Protein AF-A0A7Z8KSQ2-F1 (afdb_monomer_lite)

Organism: NCBI:txid38026

Structure (mmCIF, N/CA/C/O backbone):
data_AF-A0A7Z8KSQ2-F1
#
_entry.id   AF-A0A7Z8KSQ2-F1
#
loop_
_atom_site.group_PDB
_atom_site.id
_atom_site.type_symbol
_atom_site.label_atom_id
_atom_site.label_alt_id
_atom_site.label_comp_id
_atom_site.label_asym_id
_atom_site.label_entity_id
_atom_site.label_seq_id
_atom_site.pdbx_PDB_ins_code
_atom_site.Cartn_x
_atom_site.Cartn_y
_atom_site.Cartn_z
_atom_site.occupancy
_atom_site.B_iso_or_equiv
_atom_site.auth_seq_id
_atom_site.auth_comp_id
_atom_site.auth_asym_id
_atom_site.auth_atom_id
_atom_site.pdbx_PDB_model_num
ATOM 1 N N . MET A 1 1 ? -0.236 -1.935 -16.808 1.00 45.19 1 MET A N 1
ATOM 2 C CA . MET A 1 1 ? -1.478 -1.111 -16.866 1.00 45.19 1 MET A CA 1
ATOM 3 C C . MET A 1 1 ? -2.445 -1.678 -17.911 1.00 45.19 1 MET A C 1
ATOM 5 O O . MET A 1 1 ? -1.950 -2.011 -18.981 1.00 45.19 1 MET A O 1
ATOM 9 N N . PRO A 1 2 ? -3.768 -1.787 -17.660 1.00 52.25 2 PRO A N 1
ATOM 10 C CA . PRO A 1 2 ? -4.540 -1.137 -16.599 1.00 52.25 2 PRO A CA 1
ATOM 11 C C . PRO A 1 2 ? -4.887 -2.132 -15.475 1.00 52.25 2 PRO A C 1
ATOM 13 O O . PRO A 1 2 ? -5.865 -2.862 -15.576 1.00 52.25 2 PRO A O 1
ATOM 16 N N . PHE A 1 3 ? -4.084 -2.178 -14.404 1.00 60.31 3 PHE A N 1
ATOM 17 C CA . PHE A 1 3 ? -4.263 -3.150 -13.310 1.00 60.31 3 PHE A CA 1
ATOM 18 C C . PHE A 1 3 ? -4.411 -2.517 -11.923 1.00 60.31 3 PHE A C 1
ATOM 20 O O . PHE A 1 3 ? -4.797 -3.193 -10.977 1.00 60.31 3 PHE A O 1
ATOM 27 N N . THR A 1 4 ? -4.212 -1.210 -11.772 1.00 67.44 4 THR A N 1
ATOM 28 C CA . THR A 1 4 ? -4.296 -0.543 -10.466 1.00 67.44 4 THR A CA 1
ATOM 29 C C . THR A 1 4 ? -5.681 -0.656 -9.806 1.00 67.44 4 THR A C 1
ATOM 31 O O . THR A 1 4 ? -5.742 -0.960 -8.618 1.00 67.44 4 THR A O 1
ATOM 34 N N . PRO A 1 5 ? -6.813 -0.547 -10.538 1.00 73.75 5 PRO A N 1
ATOM 35 C CA . PRO A 1 5 ? -8.123 -0.884 -9.979 1.00 73.75 5 PRO A CA 1
ATOM 36 C C . PRO A 1 5 ? -8.290 -2.378 -9.673 1.00 73.75 5 PRO A C 1
ATOM 38 O O . PRO A 1 5 ? -9.015 -2.724 -8.748 1.00 73.75 5 PRO A O 1
ATOM 41 N N . PHE A 1 6 ? -7.624 -3.277 -10.408 1.00 80.75 6 PHE A N 1
ATOM 42 C CA . PHE A 1 6 ? -7.709 -4.721 -10.154 1.00 80.75 6 PHE A CA 1
ATOM 43 C C . PHE A 1 6 ? -7.047 -5.121 -8.835 1.00 80.75 6 PHE A C 1
ATOM 45 O O . PHE A 1 6 ? -7.489 -6.084 -8.218 1.00 80.75 6 PHE A O 1
ATOM 52 N N . HIS A 1 7 ? -6.079 -4.340 -8.350 1.00 87.19 7 HIS A N 1
ATOM 53 C CA . HIS A 1 7 ? -5.494 -4.519 -7.022 1.00 87.19 7 HIS A CA 1
ATOM 54 C C . HIS A 1 7 ? -6.490 -4.264 -5.883 1.00 87.19 7 HIS A C 1
ATOM 56 O O . HIS A 1 7 ? -6.332 -4.838 -4.805 1.00 87.19 7 HIS A O 1
ATOM 62 N N . LEU A 1 8 ? -7.561 -3.494 -6.122 1.00 90.50 8 LEU A N 1
ATOM 63 C CA . LEU A 1 8 ? -8.615 -3.288 -5.126 1.00 90.50 8 LEU A CA 1
ATOM 64 C C . LEU A 1 8 ? -9.337 -4.589 -4.767 1.00 90.50 8 LEU A C 1
ATOM 66 O O . LEU A 1 8 ? -9.758 -4.728 -3.626 1.00 90.50 8 LEU A O 1
ATOM 70 N N . GLY A 1 9 ? -9.461 -5.542 -5.697 1.00 91.62 9 GLY A N 1
ATOM 71 C CA . GLY A 1 9 ? -10.084 -6.842 -5.431 1.00 91.62 9 GLY A CA 1
ATOM 72 C C . GLY A 1 9 ? -9.321 -7.638 -4.363 1.00 91.62 9 GLY A C 1
ATOM 73 O O . GLY A 1 9 ? -9.867 -7.873 -3.284 1.00 91.62 9 GLY A O 1
ATOM 74 N N . PRO A 1 10 ? -8.047 -8.006 -4.607 1.00 92.31 10 PRO A N 1
ATOM 75 C CA . PRO A 1 10 ? -7.191 -8.641 -3.609 1.00 92.31 10 PRO A CA 1
ATOM 76 C C . PRO A 1 10 ? -7.034 -7.813 -2.330 1.00 92.31 10 PRO A C 1
ATOM 78 O O . PRO A 1 10 ? -7.082 -8.376 -1.241 1.00 92.31 10 PRO A O 1
ATOM 81 N N . ALA A 1 11 ? -6.904 -6.486 -2.426 1.00 93.44 11 ALA A N 1
ATOM 82 C CA . ALA A 1 11 ? -6.789 -5.622 -1.252 1.00 93.44 11 ALA A CA 1
ATOM 83 C C . ALA A 1 11 ? -8.053 -5.644 -0.382 1.00 93.44 11 ALA A C 1
ATOM 85 O O . ALA A 1 11 ? -7.955 -5.710 0.841 1.00 93.44 11 ALA A O 1
ATOM 86 N N . PHE A 1 12 ? -9.238 -5.632 -0.995 1.00 93.81 12 PHE A N 1
ATOM 87 C CA . PHE A 1 12 ? -10.502 -5.756 -0.277 1.00 93.81 12 PHE A CA 1
ATOM 88 C C . PHE A 1 12 ? -10.645 -7.145 0.353 1.00 93.81 12 PHE A C 1
ATOM 90 O O . PHE A 1 12 ? -10.974 -7.238 1.531 1.00 93.81 12 PHE A O 1
ATOM 97 N N . LEU A 1 13 ? -10.311 -8.212 -0.386 1.00 94.56 13 LEU A N 1
ATOM 98 C CA . LEU A 1 13 ? -10.304 -9.582 0.137 1.00 94.56 13 LEU A CA 1
ATOM 99 C C . LEU A 1 13 ? -9.393 -9.715 1.365 1.00 94.56 13 LEU A C 1
ATOM 101 O O . LEU A 1 13 ? -9.797 -10.293 2.367 1.00 94.56 13 LEU A O 1
ATOM 105 N N . LEU A 1 14 ? -8.177 -9.169 1.304 1.00 93.12 14 LEU A N 1
ATOM 106 C CA . LEU A 1 14 ? -7.243 -9.171 2.429 1.00 93.12 14 LEU A CA 1
ATOM 107 C C . LEU A 1 14 ? -7.756 -8.305 3.590 1.00 93.12 14 LEU A C 1
ATOM 109 O O . LEU A 1 14 ? -7.628 -8.699 4.747 1.00 93.12 14 LEU A O 1
ATOM 113 N N . GLY A 1 15 ? -8.353 -7.147 3.300 1.00 91.94 15 GLY A N 1
ATOM 114 C CA . GLY A 1 15 ? -8.958 -6.276 4.308 1.00 91.94 15 GLY A CA 1
ATOM 115 C C . GLY A 1 15 ? -10.066 -6.976 5.094 1.00 91.94 15 GLY A C 1
ATOM 116 O O . GLY A 1 15 ? -10.090 -6.882 6.321 1.00 91.94 15 GLY A O 1
ATOM 117 N N . GLU A 1 16 ? -10.917 -7.722 4.392 1.00 91.94 16 GLU A N 1
ATOM 118 C CA . GLU A 1 16 ? -11.998 -8.513 4.982 1.00 91.94 16 GLU A CA 1
ATOM 119 C C . GLU A 1 16 ? -11.465 -9.750 5.719 1.00 91.94 16 GLU A C 1
ATOM 121 O O . GLU A 1 16 ? -11.862 -10.027 6.844 1.00 91.94 16 GLU A O 1
ATOM 126 N N . LEU A 1 17 ? -10.490 -10.466 5.147 1.00 93.19 17 LEU A N 1
ATOM 127 C CA . LEU A 1 17 ? -9.886 -11.647 5.778 1.00 93.19 17 LEU A CA 1
ATOM 128 C C . LEU A 1 17 ? -9.234 -11.321 7.133 1.00 93.19 17 LEU A C 1
ATOM 130 O O . LEU A 1 17 ? -9.242 -12.139 8.054 1.00 93.19 17 LEU A O 1
ATOM 134 N N . PHE A 1 18 ? -8.653 -10.127 7.257 1.00 90.94 18 PHE A N 1
ATOM 135 C CA . PHE A 1 18 ? -7.996 -9.651 8.474 1.00 90.94 18 PHE A CA 1
ATOM 136 C C . PHE A 1 18 ? -8.863 -8.678 9.287 1.00 90.94 18 PHE A C 1
ATOM 138 O O . PHE A 1 18 ? -8.310 -7.891 10.064 1.00 90.94 18 PHE A O 1
ATOM 145 N N . GLU A 1 19 ? -10.189 -8.730 9.119 1.00 81.25 19 GLU A N 1
ATOM 146 C CA . GLU A 1 19 ? -11.197 -7.856 9.732 1.00 81.25 19 GLU A CA 1
ATOM 147 C C . GLU A 1 19 ? -10.792 -7.327 11.124 1.00 81.25 19 GLU A C 1
ATOM 149 O O . GLU A 1 19 ? -10.363 -8.077 12.009 1.00 81.25 19 GLU A O 1
ATOM 154 N N . LYS A 1 20 ? -10.911 -6.009 11.336 1.00 80.06 20 LYS A N 1
ATOM 155 C CA . LYS A 1 20 ? -10.582 -5.284 12.587 1.00 80.06 20 LYS A CA 1
ATOM 156 C C . LYS A 1 20 ? -9.104 -5.309 13.019 1.00 80.06 20 LYS A C 1
ATOM 158 O O . LYS A 1 20 ? -8.714 -4.442 13.804 1.00 80.06 20 LY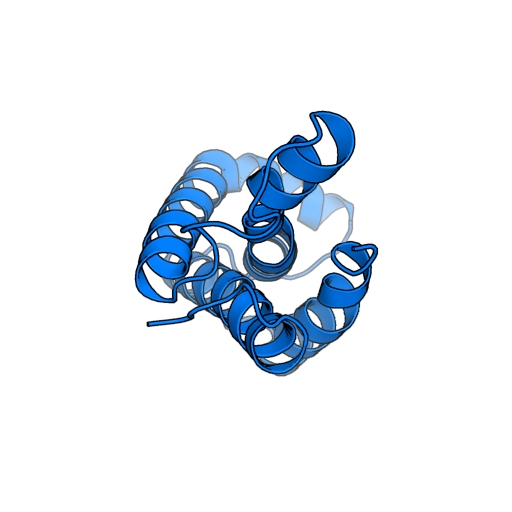S A O 1
ATOM 163 N N . LYS A 1 21 ? -8.260 -6.208 12.495 1.00 91.56 21 LYS A N 1
ATOM 164 C CA . LYS A 1 21 ? -6.800 -6.219 12.738 1.00 91.56 21 LYS A CA 1
ATOM 165 C C . LYS A 1 21 ? -6.055 -5.257 11.820 1.00 91.56 21 LYS A C 1
ATOM 167 O O . LYS A 1 21 ? -5.034 -4.703 12.224 1.00 91.56 21 LYS A O 1
ATOM 172 N N . VAL A 1 22 ? -6.576 -5.032 10.617 1.00 95.56 22 VAL A N 1
ATOM 173 C CA . VAL A 1 22 ? -6.027 -4.092 9.631 1.00 95.56 22 VAL A CA 1
ATOM 174 C C . VAL A 1 22 ? -7.016 -2.969 9.342 1.00 95.56 22 VAL A C 1
ATOM 176 O O . VAL A 1 22 ? -8.228 -3.128 9.483 1.00 95.56 22 VAL A O 1
ATOM 179 N N . ASN A 1 23 ? -6.495 -1.808 8.959 1.00 96.44 23 ASN A N 1
ATOM 180 C CA . ASN A 1 23 ? -7.320 -0.704 8.491 1.00 96.44 23 ASN A CA 1
ATOM 181 C C . ASN A 1 23 ? -7.621 -0.869 6.990 1.00 96.44 23 ASN A C 1
ATOM 183 O O . ASN A 1 23 ? -6.696 -0.972 6.180 1.00 96.44 23 AS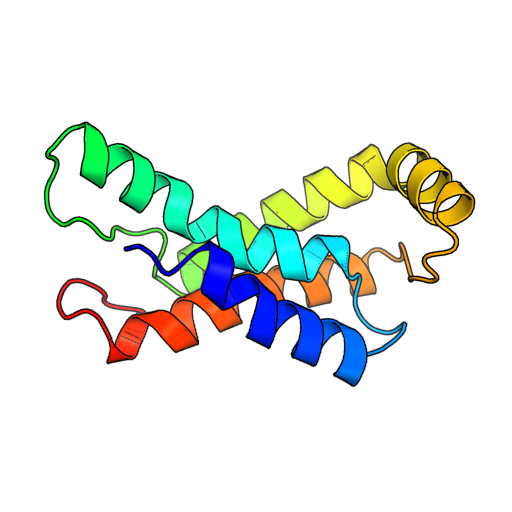N A O 1
ATOM 187 N N . LEU A 1 24 ? -8.907 -0.870 6.622 1.00 95.12 24 LEU A N 1
ATOM 188 C CA . LEU A 1 24 ? -9.344 -1.082 5.239 1.00 95.1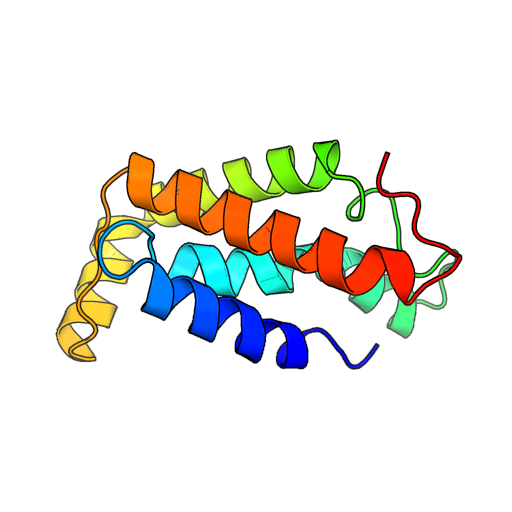2 24 LEU A CA 1
ATOM 189 C C . LEU A 1 24 ? -8.859 0.040 4.307 1.00 95.12 24 LEU A C 1
ATOM 191 O O . LEU A 1 24 ? -8.423 -0.217 3.191 1.00 95.12 24 LEU A O 1
ATOM 195 N N . PHE A 1 25 ? -8.879 1.298 4.748 1.00 94.81 25 PHE A N 1
ATOM 196 C CA . PHE A 1 25 ? -8.371 2.386 3.907 1.00 94.81 25 PHE A CA 1
ATOM 197 C C . PHE A 1 25 ? -6.866 2.289 3.682 1.00 94.81 25 PHE A C 1
ATOM 199 O O . PHE A 1 25 ? -6.408 2.539 2.569 1.00 94.81 25 PHE A O 1
ATOM 206 N N . SER A 1 26 ? -6.105 1.870 4.693 1.00 96.81 26 SER A N 1
ATOM 207 C CA . SER A 1 26 ? -4.669 1.641 4.548 1.00 96.81 26 SER A CA 1
ATOM 208 C C . SER A 1 26 ? -4.344 0.600 3.481 1.00 96.81 26 SER A C 1
ATOM 210 O O . SER A 1 26 ? -3.481 0.859 2.642 1.00 96.81 26 SER A O 1
ATOM 212 N N . ILE A 1 27 ? -5.039 -0.544 3.473 1.00 97.00 27 ILE A N 1
ATOM 213 C CA . ILE A 1 27 ? -4.769 -1.602 2.490 1.00 97.00 27 ILE A CA 1
ATOM 214 C C . ILE A 1 27 ? -5.166 -1.178 1.073 1.00 97.00 27 ILE A C 1
ATOM 216 O O . ILE A 1 27 ? -4.380 -1.354 0.145 1.00 97.00 27 ILE A O 1
ATOM 220 N N . LEU A 1 28 ? -6.325 -0.528 0.911 1.00 95.62 28 LEU A N 1
ATOM 221 C CA . LEU A 1 28 ? -6.795 -0.064 -0.396 1.00 95.62 28 LEU A CA 1
ATOM 222 C C . LEU A 1 28 ? -5.875 1.021 -0.972 1.00 95.62 28 LEU A C 1
ATOM 224 O O . LEU A 1 28 ? -5.451 0.917 -2.121 1.00 95.62 28 LEU A O 1
ATOM 228 N N . ILE A 1 29 ? -5.502 2.029 -0.175 1.00 95.69 29 ILE A N 1
ATOM 229 C CA . ILE A 1 29 ? -4.594 3.099 -0.620 1.00 95.69 29 ILE A CA 1
ATOM 230 C C . ILE A 1 29 ? -3.201 2.530 -0.916 1.00 95.69 29 ILE A C 1
ATOM 232 O O . ILE A 1 29 ? -2.622 2.839 -1.959 1.00 95.69 29 ILE A O 1
ATOM 236 N N . GLY A 1 30 ? -2.679 1.670 -0.034 1.00 96.00 30 GLY A N 1
ATOM 237 C CA . GLY A 1 30 ? -1.392 1.003 -0.228 1.00 96.00 30 GLY A CA 1
ATOM 238 C C . GLY A 1 30 ? -1.340 0.185 -1.521 1.00 96.00 30 GLY A C 1
ATOM 239 O O . GLY A 1 30 ? -0.335 0.224 -2.224 1.00 96.00 30 GLY A O 1
ATOM 240 N N . SER A 1 31 ? -2.445 -0.476 -1.880 1.00 95.19 31 SER A N 1
ATOM 241 C CA . SER A 1 31 ? -2.548 -1.296 -3.095 1.00 95.19 31 SER A CA 1
ATOM 242 C C . SER A 1 31 ? -2.601 -0.509 -4.409 1.00 95.19 31 SER A C 1
ATOM 244 O O . SER A 1 31 ? -2.510 -1.104 -5.477 1.00 95.19 31 SER A O 1
ATOM 246 N N . ILE A 1 32 ? -2.757 0.818 -4.353 1.00 94.06 32 ILE A N 1
ATOM 247 C CA . ILE A 1 32 ? -2.852 1.684 -5.539 1.00 94.06 32 ILE A CA 1
ATOM 248 C C . ILE A 1 32 ? -1.624 2.582 -5.674 1.00 94.06 32 ILE A C 1
ATOM 250 O O . ILE A 1 32 ? -1.155 2.832 -6.781 1.00 94.06 32 ILE A O 1
ATOM 254 N N . ILE A 1 33 ? -1.108 3.103 -4.559 1.00 94.81 33 ILE A N 1
ATOM 255 C CA . ILE A 1 33 ? -0.131 4.200 -4.578 1.00 94.81 33 ILE A CA 1
ATOM 256 C C . ILE A 1 33 ? 1.197 3.837 -5.264 1.00 94.81 33 ILE A C 1
ATOM 258 O O . ILE A 1 33 ? 1.872 4.715 -5.800 1.00 94.81 33 ILE A O 1
ATOM 262 N N . ILE A 1 34 ? 1.569 2.554 -5.277 1.00 94.94 34 ILE A N 1
ATOM 263 C CA . ILE A 1 34 ? 2.815 2.066 -5.891 1.00 94.94 34 ILE A CA 1
ATOM 264 C C . ILE A 1 34 ? 2.874 2.402 -7.388 1.00 94.94 34 ILE A C 1
ATOM 266 O O . ILE A 1 34 ? 3.926 2.768 -7.916 1.00 94.94 34 ILE A O 1
ATOM 270 N N . ASP A 1 35 ? 1.716 2.423 -8.037 1.00 93.94 35 ASP A N 1
ATOM 271 C CA . ASP A 1 35 ? 1.571 2.662 -9.466 1.00 93.94 35 ASP A CA 1
ATOM 272 C C . ASP A 1 35 ? 1.599 4.146 -9.863 1.00 93.94 35 ASP A C 1
ATOM 274 O O . ASP A 1 35 ? 1.502 4.464 -11.049 1.00 93.94 35 ASP A O 1
ATOM 278 N N . VAL A 1 36 ? 1.748 5.090 -8.922 1.00 92.19 36 VAL A N 1
ATOM 279 C CA . VAL A 1 36 ? 1.743 6.535 -9.236 1.00 92.19 36 VAL A CA 1
ATOM 280 C C . VAL A 1 36 ? 2.816 6.890 -10.267 1.00 92.19 36 VAL A C 1
ATOM 282 O O . VAL A 1 36 ? 2.530 7.589 -11.242 1.00 92.19 36 VAL A O 1
ATOM 285 N N . ARG A 1 37 ? 4.042 6.373 -10.102 1.00 91.75 37 ARG A N 1
ATOM 286 C CA . ARG A 1 37 ? 5.116 6.596 -11.083 1.00 91.75 37 ARG A CA 1
ATOM 287 C C . ARG A 1 37 ? 4.798 5.921 -12.413 1.00 91.75 37 ARG A C 1
ATOM 289 O O . ARG A 1 37 ? 4.962 6.558 -13.445 1.00 91.75 37 ARG A O 1
ATOM 296 N N . ALA A 1 38 ? 4.358 4.663 -12.397 1.00 91.31 38 ALA A N 1
ATOM 297 C CA . ALA A 1 38 ? 4.038 3.929 -13.621 1.00 91.31 38 ALA A CA 1
ATOM 298 C C . ALA A 1 38 ? 2.923 4.630 -14.414 1.00 91.31 38 ALA A C 1
ATOM 300 O O . ALA A 1 38 ? 3.021 4.768 -15.631 1.00 91.31 38 ALA A O 1
ATOM 301 N N . THR A 1 39 ? 1.920 5.170 -13.715 1.00 90.69 39 THR A N 1
ATOM 302 C CA . THR A 1 39 ? 0.830 5.968 -14.295 1.00 90.69 39 THR A CA 1
ATOM 303 C C . THR A 1 39 ? 1.384 7.224 -14.950 1.00 90.69 39 THR A C 1
ATOM 305 O O . THR A 1 39 ? 1.088 7.499 -16.108 1.00 90.69 39 THR A O 1
ATOM 308 N N . TYR A 1 40 ? 2.233 7.969 -14.240 1.00 91.38 40 TYR A N 1
ATOM 309 C CA . TYR A 1 40 ? 2.887 9.147 -14.798 1.00 91.38 40 TYR A CA 1
ATOM 310 C C . TYR A 1 40 ? 3.710 8.802 -16.050 1.00 91.38 40 TYR A C 1
ATOM 312 O O . TYR A 1 40 ? 3.542 9.431 -17.092 1.00 91.38 40 TYR A O 1
ATOM 320 N N . CYS A 1 41 ? 4.554 7.770 -15.978 1.00 92.00 41 CYS A N 1
ATOM 321 C CA . CYS A 1 41 ? 5.409 7.342 -17.083 1.00 92.00 41 CYS A CA 1
ATOM 322 C C . CYS A 1 41 ? 4.608 6.851 -18.297 1.00 92.00 41 CYS A C 1
ATOM 324 O O . CYS A 1 41 ? 5.045 7.089 -19.421 1.00 92.00 41 CYS A O 1
ATOM 326 N N . LEU A 1 42 ? 3.437 6.237 -18.089 1.00 91.00 42 LEU A N 1
ATOM 327 C CA . LEU A 1 42 ? 2.532 5.823 -19.164 1.00 91.00 42 LEU A CA 1
ATOM 328 C C . LEU A 1 42 ? 2.106 7.014 -20.031 1.00 91.00 42 LEU A C 1
ATOM 330 O O . LEU A 1 42 ? 2.156 6.927 -21.254 1.00 91.00 42 LEU A O 1
ATOM 334 N N . PHE A 1 43 ? 1.718 8.128 -19.403 1.00 92.00 43 PHE A N 1
ATOM 335 C CA . PHE A 1 43 ? 1.275 9.329 -20.118 1.00 92.00 43 PHE A CA 1
ATOM 336 C C . PHE A 1 43 ? 2.437 10.205 -20.595 1.00 92.00 43 PHE A C 1
ATOM 338 O O . PHE A 1 43 ? 2.336 10.840 -21.640 1.00 92.00 43 PHE A O 1
ATOM 345 N N . ALA A 1 44 ? 3.547 10.226 -19.856 1.00 93.69 44 ALA A N 1
ATOM 346 C CA . ALA A 1 44 ? 4.734 11.007 -20.197 1.00 93.69 44 ALA A CA 1
ATOM 347 C C . ALA A 1 44 ? 5.678 10.298 -21.192 1.00 93.69 44 ALA A C 1
ATOM 349 O O . ALA A 1 44 ? 6.651 10.898 -21.645 1.00 93.69 44 ALA A O 1
ATOM 350 N N . GLY A 1 45 ? 5.429 9.025 -21.523 1.00 92.38 45 GLY A N 1
ATOM 351 C CA . GLY A 1 45 ? 6.254 8.239 -22.447 1.00 92.38 45 GLY A CA 1
ATOM 352 C C . GLY A 1 45 ? 7.620 7.821 -21.886 1.00 92.38 45 GLY A C 1
ATOM 353 O O . GLY A 1 45 ? 8.537 7.526 -22.653 1.00 92.38 45 GLY A O 1
ATOM 354 N N . CYS A 1 46 ? 7.789 7.802 -20.561 1.00 89.69 46 CYS A N 1
ATOM 355 C CA . CYS A 1 46 ? 9.058 7.431 -19.930 1.00 89.69 46 CYS A CA 1
ATOM 356 C C . CYS A 1 46 ? 9.266 5.906 -19.922 1.00 89.69 46 CYS A C 1
ATOM 358 O O . CYS A 1 46 ? 8.306 5.137 -19.871 1.00 89.69 46 CYS A O 1
ATOM 360 N N . ARG A 1 47 ? 10.530 5.461 -19.898 1.00 89.31 47 ARG A N 1
ATOM 361 C CA . ARG A 1 47 ? 10.907 4.047 -19.731 1.00 89.31 47 ARG A CA 1
ATOM 362 C C . ARG A 1 47 ? 12.059 3.891 -18.723 1.00 89.31 47 ARG A C 1
ATOM 364 O O . ARG A 1 47 ? 12.884 4.801 -18.643 1.00 89.31 47 ARG A O 1
ATOM 371 N N . PRO A 1 48 ? 12.153 2.765 -17.990 1.00 90.94 48 PRO A N 1
ATOM 372 C CA . PRO A 1 48 ? 11.141 1.707 -17.868 1.00 90.94 48 PRO A CA 1
ATOM 373 C C . PRO A 1 48 ? 9.846 2.222 -17.220 1.00 90.94 48 PRO A C 1
ATOM 375 O O . PRO A 1 48 ? 9.854 3.258 -16.538 1.00 90.94 48 PRO A O 1
ATOM 378 N N . LEU A 1 49 ? 8.734 1.538 -17.515 1.00 90.69 49 LEU A N 1
ATOM 379 C CA . LEU A 1 49 ? 7.397 1.966 -17.105 1.00 90.69 49 LEU A CA 1
ATOM 380 C C . LEU A 1 49 ? 7.273 1.840 -15.588 1.00 90.69 49 LEU A C 1
ATOM 382 O O . LEU A 1 49 ? 7.010 2.827 -14.895 1.00 90.69 49 LEU A O 1
ATOM 386 N N . HIS A 1 50 ? 7.555 0.645 -15.077 1.00 91.19 50 HIS A N 1
ATOM 387 C CA . HIS A 1 50 ? 7.693 0.407 -13.652 1.00 91.19 50 HIS A CA 1
ATOM 388 C C . HIS A 1 50 ? 9.067 0.906 -13.198 1.00 91.19 50 HIS A C 1
ATOM 390 O O . HIS A 1 50 ? 10.010 1.057 -13.978 1.00 91.19 50 HIS A O 1
ATOM 396 N N . GLY A 1 51 ? 9.148 1.320 -11.942 1.00 85.25 51 GLY A N 1
ATOM 397 C CA . GLY A 1 51 ? 10.328 1.996 -11.418 1.00 85.25 51 GLY A CA 1
ATOM 398 C C . GLY A 1 51 ? 10.688 1.506 -10.030 1.00 85.25 51 GLY A C 1
ATOM 399 O O . GLY A 1 51 ? 10.173 0.486 -9.584 1.00 85.25 51 GLY A O 1
ATOM 400 N N . PRO A 1 52 ? 11.515 2.265 -9.295 1.00 90.81 52 PRO A N 1
ATOM 401 C CA . PRO A 1 52 ? 12.028 1.822 -8.000 1.00 90.81 52 PRO A CA 1
ATOM 402 C C . PRO A 1 52 ? 10.937 1.627 -6.934 1.00 90.81 52 PRO A C 1
ATOM 404 O O . PRO A 1 52 ? 11.202 1.002 -5.911 1.00 90.81 52 PRO A O 1
ATOM 407 N N . LEU A 1 53 ? 9.717 2.137 -7.164 1.00 93.88 53 LEU A N 1
ATOM 408 C CA . LEU A 1 53 ? 8.575 1.948 -6.264 1.00 93.88 53 LEU A CA 1
ATOM 409 C C . LEU A 1 53 ? 8.121 0.486 -6.172 1.00 93.88 53 LEU A C 1
ATOM 411 O O . LEU A 1 53 ? 7.596 0.099 -5.133 1.00 93.88 53 LEU A O 1
ATOM 415 N N . HIS A 1 54 ? 8.384 -0.329 -7.198 1.00 95.75 54 HIS A N 1
ATOM 416 C CA . HIS A 1 54 ? 8.048 -1.755 -7.222 1.00 95.75 54 HIS A CA 1
ATOM 417 C C . HIS A 1 54 ? 9.102 -2.643 -6.535 1.00 95.75 54 HIS A C 1
ATOM 419 O O . HIS A 1 54 ? 9.191 -3.829 -6.828 1.00 95.75 54 HIS A O 1
ATOM 425 N N . THR A 1 55 ? 9.888 -2.092 -5.603 1.00 97.19 55 THR A N 1
ATOM 426 C CA . THR A 1 55 ? 10.762 -2.862 -4.698 1.00 97.19 55 THR A CA 1
ATOM 427 C C . THR A 1 55 ? 10.103 -3.016 -3.332 1.00 97.19 55 THR A C 1
ATOM 429 O O . THR A 1 55 ? 9.413 -2.105 -2.872 1.00 97.19 55 THR A O 1
ATOM 432 N N . PHE A 1 56 ? 10.355 -4.115 -2.615 1.00 97.62 56 PHE A N 1
ATOM 433 C CA . PHE A 1 56 ? 9.832 -4.271 -1.248 1.00 97.62 56 PHE A CA 1
ATOM 434 C C . PHE A 1 56 ? 10.346 -3.191 -0.293 1.00 97.62 56 PHE A C 1
ATOM 436 O O . PHE A 1 56 ? 9.617 -2.749 0.600 1.00 97.62 56 PHE A O 1
ATOM 443 N N . LEU A 1 57 ? 11.579 -2.718 -0.494 1.00 98.00 57 LEU A N 1
ATOM 444 C CA . LEU A 1 57 ? 12.145 -1.628 0.296 1.00 98.00 57 LEU A CA 1
ATOM 445 C C . LEU A 1 57 ? 11.377 -0.320 0.066 1.00 98.00 57 LEU A C 1
ATOM 447 O O . LEU A 1 57 ? 10.898 0.286 1.027 1.00 98.00 57 LEU A O 1
ATOM 451 N N . ALA A 1 58 ? 11.201 0.098 -1.192 1.00 97.56 58 ALA A N 1
ATOM 452 C CA . ALA A 1 58 ? 10.446 1.310 -1.500 1.00 97.56 58 ALA A CA 1
ATOM 453 C C . ALA A 1 58 ? 8.972 1.175 -1.102 1.00 97.56 58 ALA A C 1
ATOM 455 O O . ALA A 1 58 ? 8.426 2.094 -0.496 1.00 97.56 58 ALA A O 1
ATOM 456 N N . ALA A 1 59 ? 8.346 0.022 -1.348 1.00 97.56 59 ALA A N 1
ATOM 457 C CA . ALA A 1 59 ? 6.976 -0.267 -0.936 1.00 97.56 59 ALA A CA 1
ATOM 458 C C . ALA A 1 59 ? 6.791 -0.187 0.588 1.00 97.56 59 ALA A C 1
ATOM 460 O O . ALA A 1 59 ? 5.747 0.267 1.059 1.00 97.56 59 ALA A O 1
ATOM 461 N N . THR A 1 60 ? 7.806 -0.567 1.369 1.00 98.44 60 THR A N 1
ATOM 462 C CA . THR A 1 60 ? 7.809 -0.404 2.831 1.00 98.44 60 THR A CA 1
ATOM 463 C C . THR A 1 60 ? 7.876 1.070 3.220 1.00 98.44 60 THR A C 1
ATOM 465 O O . THR A 1 60 ? 7.064 1.527 4.021 1.00 98.44 60 THR A O 1
ATOM 468 N N . ILE A 1 61 ? 8.793 1.838 2.622 1.00 98.44 61 ILE A N 1
ATOM 469 C CA . ILE A 1 61 ? 8.927 3.281 2.882 1.00 98.44 61 ILE A CA 1
ATOM 470 C C . ILE A 1 61 ? 7.623 4.009 2.530 1.00 98.44 61 ILE A C 1
ATOM 472 O O . ILE A 1 61 ? 7.091 4.761 3.346 1.00 98.44 61 ILE A O 1
ATOM 476 N N . VAL A 1 62 ? 7.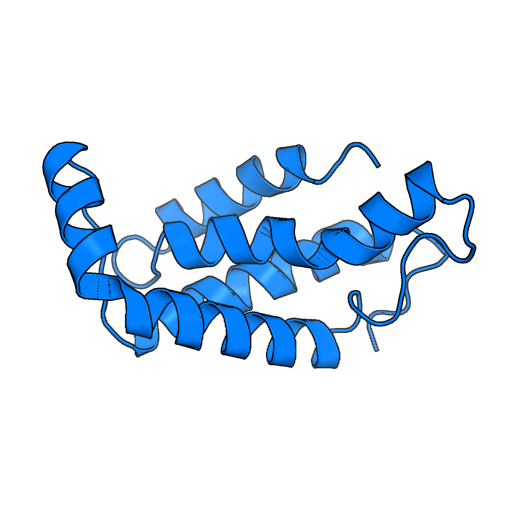063 3.741 1.348 1.00 98.12 62 VAL A N 1
ATOM 477 C CA . VAL A 1 62 ? 5.778 4.296 0.903 1.00 98.12 62 VAL A CA 1
ATOM 478 C C . VAL A 1 62 ? 4.647 3.865 1.837 1.00 98.12 62 VAL A C 1
ATOM 480 O O . VAL A 1 62 ? 3.846 4.702 2.245 1.00 98.12 62 VAL A O 1
ATOM 483 N N . GLY A 1 63 ? 4.604 2.596 2.249 1.00 98.31 63 GLY A N 1
ATOM 484 C CA . GLY A 1 63 ? 3.613 2.093 3.201 1.00 98.31 63 GLY A CA 1
ATOM 485 C C . GLY A 1 63 ? 3.660 2.826 4.546 1.00 98.31 63 GLY A C 1
ATOM 486 O O . GLY A 1 63 ? 2.614 3.198 5.080 1.00 98.31 63 GLY A O 1
ATOM 487 N N . LEU A 1 64 ? 4.854 3.121 5.068 1.00 98.62 64 LEU A N 1
ATOM 488 C CA . LEU A 1 64 ? 5.024 3.914 6.290 1.00 98.62 64 LEU A CA 1
ATOM 489 C C . LEU A 1 64 ? 4.586 5.375 6.106 1.00 98.62 64 LEU A C 1
ATOM 491 O O . LEU A 1 64 ? 3.939 5.928 6.997 1.00 98.62 64 LEU A O 1
ATOM 495 N N . LEU A 1 65 ? 4.864 5.988 4.950 1.00 98.38 65 LEU A N 1
ATOM 496 C CA . LEU A 1 65 ? 4.376 7.335 4.623 1.00 98.38 65 LEU A CA 1
ATOM 497 C C . LEU A 1 65 ? 2.842 7.382 4.558 1.00 98.38 65 LEU A C 1
ATOM 499 O O . LEU A 1 65 ? 2.227 8.285 5.128 1.00 98.38 65 LEU A O 1
ATOM 503 N N . ILE A 1 66 ? 2.213 6.382 3.931 1.00 98.00 66 ILE A N 1
ATOM 504 C CA . ILE A 1 66 ? 0.751 6.239 3.905 1.00 98.00 66 ILE A CA 1
ATOM 505 C C . ILE A 1 66 ? 0.201 6.027 5.315 1.00 98.00 66 ILE A C 1
ATOM 507 O O . ILE A 1 66 ? -0.776 6.672 5.696 1.00 98.00 66 ILE A O 1
ATOM 511 N N . ALA A 1 67 ? 0.836 5.172 6.119 1.00 98.38 67 ALA A N 1
ATOM 512 C CA . ALA A 1 67 ? 0.422 4.940 7.498 1.00 98.38 67 ALA A CA 1
ATOM 513 C C . ALA A 1 67 ? 0.458 6.233 8.326 1.00 98.38 67 ALA A C 1
ATOM 515 O O . ALA A 1 67 ? -0.504 6.545 9.030 1.00 98.38 67 ALA A O 1
ATOM 516 N N . TRP A 1 68 ? 1.528 7.020 8.198 1.00 98.44 68 TRP A N 1
ATOM 517 C CA . TRP A 1 68 ? 1.642 8.325 8.844 1.00 98.44 68 TRP A CA 1
ATOM 518 C C . TRP A 1 68 ? 0.541 9.293 8.386 1.00 98.44 68 TRP A C 1
ATOM 520 O O . TRP A 1 68 ? -0.127 9.905 9.225 1.00 98.44 68 TRP A O 1
ATOM 530 N N . LEU A 1 69 ? 0.291 9.382 7.075 1.00 98.00 69 LEU A N 1
ATOM 531 C CA . LEU A 1 69 ? -0.734 10.257 6.502 1.00 98.00 69 LEU A CA 1
ATOM 532 C C . LEU A 1 69 ? -2.144 9.902 7.002 1.00 98.00 69 LEU A C 1
ATOM 534 O O . LEU A 1 69 ? -2.893 10.784 7.430 1.00 98.00 69 LEU A O 1
ATOM 538 N N . ILE A 1 70 ? -2.493 8.612 6.994 1.00 97.50 70 ILE A N 1
ATOM 539 C CA . ILE A 1 70 ? -3.785 8.106 7.478 1.00 97.50 70 ILE A CA 1
ATOM 540 C C . ILE A 1 70 ? -3.924 8.351 8.980 1.00 97.50 70 ILE A C 1
ATOM 542 O O . ILE A 1 70 ? -4.960 8.835 9.438 1.00 97.50 70 ILE A O 1
ATOM 546 N N . PHE A 1 71 ? -2.879 8.064 9.760 1.00 98.00 71 PHE A N 1
ATOM 547 C CA . PHE A 1 71 ? -2.905 8.256 11.207 1.00 98.00 71 PHE A CA 1
ATOM 548 C C . PHE A 1 71 ? -3.062 9.731 11.597 1.00 98.00 71 PHE A C 1
ATOM 550 O O . PHE A 1 71 ? -3.827 10.037 12.516 1.00 98.00 71 PHE A O 1
ATOM 557 N N . SER A 1 72 ? -2.399 10.642 10.878 1.00 97.69 72 SER A N 1
ATOM 558 C CA . SER A 1 72 ? -2.542 12.094 11.054 1.00 97.69 72 SER A CA 1
ATOM 559 C C . SER A 1 72 ? -3.987 12.557 10.812 1.00 97.69 72 SER A C 1
ATOM 561 O O . SER A 1 72 ? -4.536 13.359 11.568 1.00 97.69 72 SER A O 1
ATOM 563 N N . GLN A 1 73 ? -4.662 11.962 9.825 1.00 97.12 73 GLN A N 1
ATOM 564 C CA . GLN A 1 73 ? -6.037 12.302 9.443 1.00 97.12 73 GLN A CA 1
ATOM 565 C C . GLN A 1 73 ? -7.112 11.426 10.110 1.00 97.12 73 GLN A C 1
ATOM 567 O O . GLN A 1 73 ? -8.303 11.559 9.807 1.00 97.12 73 GLN A O 1
ATOM 572 N N . ARG A 1 74 ? -6.739 10.553 11.059 1.00 96.50 74 ARG A N 1
ATOM 573 C CA . ARG A 1 74 ? -7.618 9.492 11.588 1.00 96.50 74 ARG A CA 1
ATOM 574 C C . ARG A 1 74 ? -8.956 9.992 12.125 1.00 96.50 74 ARG A C 1
ATOM 576 O O . ARG A 1 74 ? -9.974 9.357 11.897 1.00 96.50 74 ARG A O 1
ATOM 583 N N . LYS A 1 75 ? -8.985 11.149 12.802 1.00 96.50 75 LYS A N 1
ATOM 584 C CA . LYS A 1 75 ? -10.224 11.712 13.372 1.00 96.50 75 LYS A CA 1
ATOM 585 C C . LYS A 1 75 ? -11.227 12.100 12.284 1.00 96.50 75 LYS A C 1
ATOM 587 O O . LYS A 1 75 ? -12.429 11.962 12.482 1.00 96.50 75 LYS A O 1
ATOM 592 N N . TRP A 1 76 ? -10.739 12.620 11.159 1.00 96.75 76 TRP A N 1
ATOM 593 C CA . TRP A 1 76 ? -11.579 12.996 10.025 1.00 96.75 76 TRP A CA 1
ATOM 594 C C . TRP A 1 76 ? -12.053 11.754 9.268 1.00 96.75 76 TRP A C 1
ATOM 596 O O . TRP A 1 76 ? -13.253 11.600 9.046 1.00 96.75 76 TRP A O 1
ATOM 606 N N . LEU A 1 77 ? -11.139 10.819 8.989 1.00 95.81 77 LEU A N 1
ATOM 607 C CA . LEU A 1 77 ? -11.469 9.545 8.347 1.00 95.81 77 LEU A CA 1
ATOM 608 C C . LEU A 1 77 ? -12.489 8.738 9.161 1.00 95.81 77 LEU A C 1
ATOM 610 O O . LEU A 1 77 ? -13.448 8.230 8.591 1.00 95.81 77 LEU A O 1
ATOM 614 N N . GLN A 1 78 ? -12.345 8.699 10.488 1.00 95.69 78 GLN A N 1
ATOM 615 C CA . GLN A 1 78 ? -13.279 8.013 11.382 1.00 95.69 78 GLN A CA 1
ATOM 616 C C . GLN A 1 78 ? -14.690 8.619 11.340 1.00 95.69 78 GLN A C 1
ATOM 618 O O . GLN A 1 78 ? -15.681 7.897 11.389 1.00 95.69 78 GLN A O 1
ATOM 623 N N . LYS A 1 79 ? -14.823 9.946 11.208 1.00 96.12 79 LYS A N 1
ATOM 624 C CA . LYS A 1 79 ? -16.142 10.583 11.030 1.00 96.12 79 LYS A CA 1
ATOM 625 C C . LYS A 1 79 ? -16.808 10.145 9.726 1.00 96.12 79 LYS A C 1
ATOM 627 O O . LYS A 1 79 ? -18.015 9.912 9.710 1.00 96.12 79 LYS A O 1
ATOM 632 N N . ILE A 1 80 ? -16.031 10.038 8.648 1.00 95.19 80 ILE A N 1
ATOM 633 C CA . ILE A 1 80 ? -16.527 9.584 7.343 1.00 95.19 80 ILE A CA 1
ATOM 634 C C . ILE A 1 80 ? -16.979 8.130 7.433 1.00 95.19 80 ILE A C 1
ATOM 636 O O . ILE A 1 80 ? -18.093 7.814 7.024 1.00 95.19 80 ILE A O 1
ATOM 640 N N . THR A 1 81 ? -16.158 7.256 8.009 1.00 94.00 81 THR A N 1
ATOM 641 C CA . THR A 1 81 ? -16.471 5.824 8.094 1.00 94.00 81 THR A CA 1
ATOM 642 C C . THR A 1 81 ? -17.633 5.538 9.027 1.00 94.00 81 THR A C 1
ATOM 644 O O . THR A 1 81 ? -18.498 4.749 8.661 1.00 94.00 81 THR A O 1
ATOM 647 N N . ASN A 1 82 ? -17.772 6.280 10.128 1.00 94.31 82 ASN A N 1
ATOM 648 C CA . ASN A 1 82 ? -18.970 6.225 10.968 1.00 94.31 82 ASN A CA 1
ATOM 649 C C . ASN A 1 82 ? -20.239 6.624 10.193 1.00 94.31 82 ASN A C 1
ATOM 651 O O . ASN A 1 82 ? -21.271 5.971 10.326 1.00 94.31 82 ASN A O 1
ATOM 655 N N . LYS A 1 83 ? -20.174 7.667 9.348 1.00 96.06 83 LYS A N 1
ATOM 656 C CA . LYS A 1 83 ? -21.311 8.089 8.507 1.00 96.06 83 LYS A CA 1
ATOM 657 C C . LYS A 1 83 ? -21.673 7.034 7.457 1.00 96.06 83 LYS A C 1
ATOM 659 O O . LYS A 1 83 ? -22.851 6.843 7.171 1.00 96.06 83 LYS A O 1
ATOM 664 N N . LEU A 1 84 ? -20.668 6.356 6.905 1.00 93.88 84 LEU A N 1
ATOM 665 C CA . LEU A 1 84 ? -20.831 5.279 5.925 1.00 93.88 84 LEU A CA 1
ATOM 666 C C . LEU A 1 84 ? -21.128 3.911 6.560 1.00 93.88 84 LEU A C 1
ATOM 668 O O . LEU A 1 84 ? -21.346 2.954 5.826 1.00 93.88 84 LEU A O 1
ATOM 672 N N . ARG A 1 85 ? -21.155 3.815 7.899 1.00 93.12 85 ARG A N 1
ATOM 673 C CA . ARG A 1 85 ? -21.312 2.561 8.661 1.00 93.12 85 ARG A CA 1
ATOM 674 C C . ARG A 1 85 ? -20.239 1.511 8.337 1.00 93.12 85 ARG A C 1
ATOM 676 O O . ARG A 1 85 ? -20.518 0.320 8.322 1.00 93.12 85 ARG A O 1
ATOM 683 N N . ILE A 1 86 ? -19.011 1.963 8.087 1.00 90.38 86 ILE A N 1
ATOM 684 C CA . ILE A 1 86 ? -17.849 1.096 7.862 1.00 90.38 86 ILE A CA 1
ATOM 685 C C . ILE A 1 86 ? -17.110 0.935 9.191 1.00 90.38 86 ILE A C 1
ATOM 687 O O . ILE A 1 86 ? -16.426 1.858 9.640 1.00 90.38 86 ILE A O 1
ATOM 691 N N . GLU A 1 87 ? -17.228 -0.235 9.814 1.00 90.19 87 GLU A N 1
ATOM 692 C CA . GLU A 1 87 ? -16.485 -0.561 11.032 1.00 90.19 87 GLU A CA 1
ATOM 693 C C . GLU A 1 87 ? -15.029 -0.913 10.708 1.00 90.19 87 GLU A C 1
ATOM 695 O O . GLU A 1 87 ? -14.753 -1.820 9.930 1.00 90.19 87 GLU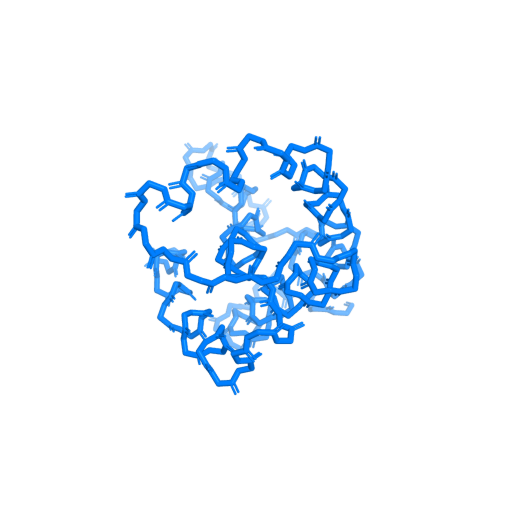 A O 1
ATOM 700 N N . GLN A 1 88 ? -14.071 -0.204 11.310 1.00 92.38 88 GLN A N 1
ATOM 701 C CA . GLN A 1 88 ? -12.648 -0.529 11.186 1.00 92.38 88 GLN A CA 1
ATOM 702 C C . GLN A 1 88 ? -11.829 0.055 12.342 1.00 92.38 88 GLN A C 1
ATOM 704 O O . GLN A 1 88 ? -12.203 1.058 12.954 1.00 92.38 88 GLN A O 1
ATOM 709 N N . SER A 1 89 ? -10.673 -0.550 12.623 1.00 93.81 89 SER A N 1
ATOM 710 C CA . SER A 1 89 ? -9.720 -0.028 13.605 1.00 93.81 89 SER A CA 1
ATOM 711 C C . SER A 1 89 ? -8.911 1.139 13.024 1.00 93.81 89 SER A C 1
ATOM 713 O O . SER A 1 89 ? -8.430 1.078 11.895 1.00 93.81 89 SER A O 1
ATOM 715 N N . TYR A 1 90 ? -8.699 2.176 13.839 1.00 95.81 90 TYR A N 1
ATOM 716 C CA . TYR A 1 90 ? -7.758 3.278 13.580 1.00 95.81 90 TYR A CA 1
ATOM 717 C C . TYR A 1 90 ? -6.570 3.272 14.558 1.00 95.81 90 TYR A C 1
ATOM 719 O O . TYR A 1 90 ? -5.919 4.298 14.774 1.00 95.81 90 TYR A O 1
ATOM 727 N N . SER A 1 91 ? -6.286 2.126 15.187 1.00 96.62 91 SER A N 1
ATOM 728 C CA . SER A 1 91 ? -5.052 1.955 15.956 1.00 96.62 91 SER A CA 1
ATOM 729 C C . SER A 1 91 ? -3.833 2.077 15.036 1.00 96.62 91 SER A C 1
ATOM 731 O O . SER A 1 91 ? -3.877 1.667 13.872 1.00 96.62 91 SER A O 1
ATOM 733 N N . LEU A 1 92 ? -2.731 2.616 15.564 1.00 97.06 92 LEU A N 1
ATOM 734 C CA . LEU A 1 92 ? -1.483 2.791 14.814 1.00 97.06 92 LEU A CA 1
ATOM 735 C C . LEU A 1 92 ? -1.013 1.467 14.189 1.00 97.06 92 LEU A C 1
ATOM 737 O O . LEU A 1 92 ? -0.689 1.434 13.006 1.00 97.06 92 LEU A O 1
ATOM 741 N N . ASN A 1 93 ? -1.094 0.367 14.941 1.00 97.31 93 ASN A N 1
ATOM 742 C CA . ASN A 1 93 ? -0.725 -0.964 14.458 1.00 97.31 93 ASN A CA 1
ATOM 743 C C . ASN A 1 93 ? -1.601 -1.416 13.285 1.00 97.31 93 ASN A C 1
ATOM 745 O O . ASN A 1 93 ? -1.067 -1.870 12.279 1.00 97.31 93 ASN A O 1
ATOM 749 N N . SER A 1 94 ? -2.927 -1.246 13.369 1.00 97.38 94 SER A N 1
ATOM 750 C CA . SER A 1 94 ? -3.824 -1.639 12.269 1.00 97.38 94 SER A CA 1
ATOM 751 C C . SER A 1 94 ? -3.579 -0.845 10.986 1.00 97.38 94 SER A C 1
ATOM 753 O O . SER A 1 94 ? -3.688 -1.390 9.888 1.00 97.38 94 SER A O 1
ATOM 755 N N . ILE A 1 95 ? -3.212 0.432 11.125 1.00 98.19 95 ILE A N 1
ATOM 756 C CA . ILE A 1 95 ? -2.906 1.320 10.005 1.00 98.19 95 ILE A CA 1
ATOM 757 C C . ILE A 1 95 ? -1.571 0.928 9.369 1.00 98.19 95 ILE A C 1
ATOM 759 O O . ILE A 1 95 ? -1.515 0.797 8.151 1.00 98.19 95 ILE A O 1
ATOM 763 N N . ILE A 1 96 ? -0.523 0.698 10.169 1.00 98.38 96 ILE A N 1
ATOM 764 C CA . ILE A 1 96 ? 0.789 0.261 9.665 1.00 98.38 96 ILE A CA 1
ATOM 765 C C . ILE A 1 96 ? 0.669 -1.091 8.964 1.00 98.38 96 ILE A C 1
ATOM 767 O O . ILE A 1 96 ? 1.093 -1.214 7.818 1.00 98.38 96 ILE A O 1
ATOM 771 N N . LEU A 1 97 ? 0.058 -2.084 9.619 1.00 98.00 97 LEU A N 1
ATOM 772 C CA . LEU A 1 97 ? -0.119 -3.416 9.039 1.00 98.00 97 LEU A CA 1
ATOM 773 C C . LEU A 1 97 ? -0.919 -3.349 7.739 1.00 98.00 97 LEU A C 1
ATOM 775 O O . LEU A 1 97 ? -0.484 -3.907 6.738 1.00 98.00 97 LEU A O 1
ATOM 779 N N . GLY A 1 98 ? -2.038 -2.619 7.728 1.00 97.81 98 GLY A N 1
ATOM 780 C CA . GLY A 1 98 ? -2.841 -2.438 6.521 1.00 97.81 98 GLY A CA 1
ATOM 781 C C . GLY A 1 98 ? -2.043 -1.804 5.381 1.00 97.81 98 GLY A C 1
ATOM 782 O O . GLY A 1 98 ? -2.098 -2.297 4.259 1.00 97.81 98 GLY A O 1
ATOM 783 N N . SER A 1 99 ? -1.256 -0.761 5.662 1.00 98.31 99 SER A N 1
ATOM 784 C CA . SER A 1 99 ? -0.480 -0.064 4.630 1.00 98.31 99 SER A CA 1
ATOM 785 C C . SER A 1 99 ? 0.614 -0.952 4.043 1.00 98.31 99 SER A C 1
ATOM 787 O O . SER A 1 99 ? 0.786 -0.962 2.829 1.00 98.31 99 SER A O 1
ATOM 789 N N . ILE A 1 100 ? 1.327 -1.709 4.886 1.00 98.38 100 ILE A N 1
ATOM 790 C CA . ILE A 1 100 ? 2.378 -2.635 4.442 1.00 98.38 100 ILE A CA 1
ATOM 791 C C . ILE A 1 100 ? 1.783 -3.793 3.643 1.00 98.38 100 ILE A C 1
ATOM 793 O O . ILE A 1 100 ? 2.278 -4.094 2.564 1.00 98.38 100 ILE A O 1
ATOM 797 N N . ILE A 1 101 ? 0.693 -4.406 4.117 1.00 97.88 101 ILE A N 1
ATOM 798 C CA . ILE A 1 101 ? 0.005 -5.468 3.368 1.00 97.88 101 ILE A CA 1
ATOM 799 C C . ILE A 1 101 ? -0.470 -4.930 2.012 1.00 97.88 101 ILE A C 1
ATOM 801 O O . ILE A 1 101 ? -0.285 -5.591 0.994 1.00 97.88 101 ILE A O 1
ATOM 805 N N . GLY A 1 102 ? -1.026 -3.716 1.974 1.00 97.06 102 GLY A N 1
ATOM 806 C CA . GLY A 1 102 ? -1.463 -3.070 0.738 1.00 97.06 102 GLY A CA 1
ATOM 807 C C . GLY A 1 102 ? -0.324 -2.889 -0.260 1.00 97.06 102 GLY A C 1
ATOM 808 O O . GLY A 1 102 ? -0.413 -3.383 -1.382 1.00 97.06 102 GLY A O 1
ATOM 809 N N . THR A 1 103 ? 0.769 -2.239 0.144 1.00 97.69 103 THR A N 1
ATOM 810 C CA . THR A 1 103 ? 1.892 -1.973 -0.767 1.00 97.69 103 THR A CA 1
ATOM 811 C C . THR A 1 103 ? 2.637 -3.243 -1.173 1.00 97.69 103 THR A C 1
ATOM 813 O O . THR A 1 103 ? 3.010 -3.385 -2.334 1.00 97.69 103 THR A O 1
ATOM 816 N N . TRP A 1 104 ? 2.824 -4.196 -0.258 1.00 97.81 104 TRP A N 1
ATOM 817 C CA . TRP A 1 104 ? 3.494 -5.460 -0.567 1.00 97.81 104 TRP A CA 1
ATOM 818 C C . TRP A 1 104 ? 2.642 -6.361 -1.451 1.00 97.81 104 TRP A C 1
ATOM 820 O O . TRP A 1 104 ? 3.186 -6.981 -2.358 1.00 97.81 104 TRP A O 1
ATOM 830 N N . SER A 1 105 ? 1.325 -6.424 -1.226 1.00 96.31 105 SER A N 1
ATOM 831 C CA . SER A 1 105 ? 0.431 -7.197 -2.097 1.00 96.31 105 SER A CA 1
ATOM 832 C C . SER A 1 105 ? 0.470 -6.679 -3.533 1.00 96.31 105 SER A C 1
ATOM 834 O O . SER A 1 105 ? 0.525 -7.490 -4.448 1.00 96.31 105 SER A O 1
ATOM 836 N N . HIS A 1 106 ? 0.551 -5.360 -3.734 1.00 95.38 106 HIS A N 1
ATOM 837 C CA . HIS A 1 106 ? 0.740 -4.778 -5.061 1.00 95.38 106 HIS A CA 1
ATOM 838 C C . HIS A 1 106 ? 2.040 -5.258 -5.717 1.00 95.38 106 HIS A C 1
ATOM 840 O O . HIS A 1 106 ? 2.008 -5.824 -6.803 1.00 95.38 106 HIS A O 1
ATOM 846 N N . VAL A 1 107 ? 3.183 -5.115 -5.034 1.00 95.88 107 VAL A N 1
ATOM 847 C CA . VAL A 1 107 ? 4.476 -5.567 -5.580 1.00 95.88 107 VAL A CA 1
ATOM 848 C C . VAL A 1 107 ? 4.479 -7.073 -5.859 1.00 95.88 107 VAL A C 1
ATOM 850 O O . VAL A 1 107 ? 4.976 -7.498 -6.897 1.00 95.88 107 VAL A O 1
ATOM 853 N N . LEU A 1 108 ? 3.902 -7.884 -4.967 1.00 95.56 108 LEU A N 1
ATOM 854 C CA . LEU A 1 108 ? 3.807 -9.338 -5.135 1.00 95.56 108 LEU A CA 1
ATOM 855 C C . LEU A 1 108 ? 2.966 -9.744 -6.347 1.00 95.56 108 LEU A C 1
ATOM 857 O O . LEU A 1 108 ? 3.307 -10.719 -7.013 1.00 95.56 108 LEU A O 1
ATOM 861 N N . LEU A 1 109 ? 1.872 -9.028 -6.608 1.00 94.00 109 LEU A N 1
ATOM 862 C CA . LEU A 1 109 ? 0.991 -9.304 -7.739 1.00 94.00 109 LEU A CA 1
ATOM 863 C C . LEU A 1 109 ? 1.620 -8.864 -9.065 1.00 94.00 109 LEU A C 1
ATOM 865 O O . LEU A 1 109 ? 1.501 -9.586 -10.052 1.00 94.00 109 LEU A O 1
ATOM 869 N N . ASP A 1 110 ? 2.332 -7.736 -9.076 1.00 93.56 110 ASP A N 1
ATOM 870 C CA . ASP A 1 110 ? 2.928 -7.176 -10.291 1.00 93.56 110 ASP A CA 1
ATOM 871 C C . ASP A 1 110 ? 4.273 -7.814 -10.678 1.00 93.56 110 ASP A C 1
ATOM 873 O O . ASP A 1 110 ? 4.549 -7.981 -11.866 1.00 93.56 110 ASP A O 1
ATOM 877 N N . ALA A 1 111 ? 5.108 -8.210 -9.711 1.00 93.62 111 ALA A N 1
ATOM 878 C CA . ALA A 1 111 ? 6.443 -8.757 -9.972 1.00 93.62 111 ALA A CA 1
ATOM 879 C C . ALA A 1 111 ? 6.494 -9.925 -10.986 1.00 93.62 111 ALA A C 1
ATOM 881 O O . ALA A 1 111 ? 7.373 -9.906 -11.845 1.00 93.62 111 ALA A O 1
ATOM 882 N N . PRO A 1 112 ? 5.597 -10.933 -10.956 1.00 93.50 112 PRO A N 1
ATOM 883 C CA . PRO A 1 112 ? 5.611 -12.001 -11.959 1.00 93.50 112 PRO A CA 1
ATOM 884 C C . PRO A 1 112 ? 5.019 -11.583 -13.315 1.00 93.50 112 PRO A C 1
ATOM 886 O O . PRO A 1 112 ? 5.216 -12.290 -14.302 1.00 93.50 112 PRO A O 1
ATOM 889 N N . LEU A 1 113 ? 4.269 -10.477 -13.377 1.00 92.19 113 LEU A N 1
ATOM 890 C CA . LEU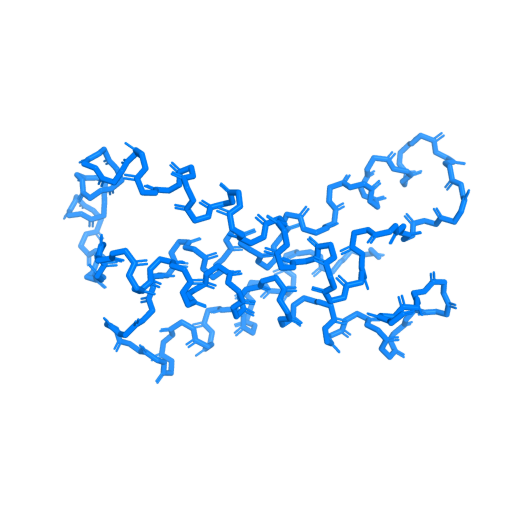 A 1 113 ? 3.550 -10.046 -14.580 1.00 92.19 113 LEU A CA 1
ATOM 891 C C . LEU A 1 113 ? 4.400 -9.173 -15.504 1.00 92.19 113 LEU A C 1
ATOM 893 O O . LEU A 1 113 ? 4.163 -9.158 -16.713 1.00 92.19 113 LEU A O 1
ATOM 897 N N . TYR A 1 114 ? 5.375 -8.446 -14.956 1.00 91.31 114 TYR A N 1
ATOM 898 C CA . TYR A 1 114 ? 6.141 -7.459 -15.708 1.00 91.31 114 TYR A CA 1
ATOM 899 C C . TYR A 1 114 ? 7.642 -7.697 -15.615 1.00 91.31 114 TYR A C 1
ATOM 901 O O . TYR A 1 114 ? 8.230 -7.753 -14.541 1.00 91.31 114 TYR A O 1
ATOM 909 N N . THR A 1 115 ? 8.287 -7.763 -16.777 1.00 92.31 115 THR A N 1
ATOM 910 C CA . THR A 1 115 ? 9.727 -8.028 -16.891 1.00 92.31 115 THR A CA 1
ATOM 911 C C . THR A 1 115 ? 10.606 -6.849 -16.478 1.00 92.31 115 THR A C 1
ATOM 913 O O . THR A 1 115 ? 11.804 -7.026 -16.294 1.00 92.31 115 THR A O 1
ATOM 916 N N . ASP A 1 116 ? 10.051 -5.636 -16.396 1.00 92.19 116 ASP A N 1
ATOM 917 C CA . ASP A 1 116 ? 10.772 -4.431 -15.972 1.00 92.19 116 ASP A CA 1
ATOM 918 C C . ASP A 1 116 ? 10.709 -4.185 -14.455 1.00 92.19 116 ASP A C 1
ATOM 920 O O . ASP A 1 116 ? 11.251 -3.189 -13.975 1.00 92.19 116 ASP A O 1
ATOM 924 N N . ILE A 1 117 ? 10.092 -5.098 -13.694 1.00 94.38 117 ILE A N 1
ATOM 925 C CA . ILE A 1 117 ? 10.058 -5.068 -12.231 1.00 94.38 117 ILE A CA 1
ATOM 926 C C . ILE A 1 117 ? 11.144 -5.988 -11.661 1.00 94.38 117 ILE A C 1
ATOM 928 O O . ILE A 1 117 ? 11.170 -7.185 -11.930 1.00 94.38 117 ILE A O 1
ATOM 932 N N . SER A 1 118 ? 12.001 -5.426 -10.805 1.00 94.44 118 SER A N 1
ATOM 933 C CA . SER A 1 118 ? 12.877 -6.176 -9.896 1.00 94.44 118 SER A CA 1
ATOM 934 C C . SER A 1 118 ? 12.451 -5.864 -8.463 1.00 94.44 118 SER A C 1
ATOM 936 O O . SER A 1 118 ? 12.675 -4.739 -8.015 1.00 94.44 118 SER A O 1
ATOM 938 N N . PRO A 1 119 ? 11.809 -6.799 -7.739 1.00 93.75 119 PRO A N 1
ATOM 939 C CA . PRO A 1 119 ? 11.265 -6.511 -6.412 1.00 93.75 119 PRO A CA 1
ATOM 940 C C . PRO A 1 119 ? 12.324 -6.422 -5.299 1.00 93.75 119 PRO A C 1
ATOM 942 O O . PRO A 1 119 ? 12.008 -5.954 -4.198 1.00 93.75 119 PRO A O 1
ATOM 945 N N . PHE A 1 120 ? 13.561 -6.838 -5.586 1.00 94.12 120 PHE A N 1
ATOM 946 C CA . PHE A 1 120 ? 14.720 -6.817 -4.691 1.00 94.12 120 PHE A CA 1
ATOM 947 C C . PHE A 1 120 ? 15.856 -5.985 -5.285 1.00 94.12 120 PHE A C 1
ATOM 949 O O . PHE A 1 120 ? 15.987 -5.980 -6.535 1.00 94.12 120 PHE A O 1
#

Secondary structure (DSSP, 8-state):
---TTTTHHHHHHHHHHTTTTS-HHHHHHHHHHTTHHHHHHHHHT-SSSS-GGGSHHHHHHHHHHHHHHHHHTHHHHHHHHHHHT------HHHHHHHHHHHHHHHHHHHTTT-TT----

Foldseek 3Di:
DPCLVVLLVVLQVVCVVCAQLAFSVLQNCLQRVLCPQLVVCVVVVDPPSHDPSLALVNSLVVLVVQLVVCLVCVVVVVVVCVVVVNDYDSDSSNNSVSNSNNNVSNSVVCVVVDPRHDHD

Sequence (120 aa):
MPFTPFHLGPAFLLGELFEKKVNLFSILIGSIIIDVRATYCLFAGCRPLHGPLHTFLAATIVGLLIAWLIFSQRKWLQKITNKLRIEQSYSLNSIILGSIIGTWSHVLLDAPLYTDISPF

pLDDT: mean 92.89, std 8.01, range [45.19, 98.62]

Radius of gyration: 14.47 Å; chains: 1; bounding box: 36×25×38 Å